Protein AF-A0ABD0YY13-F1 (afdb_monomer)

Structure (mmCIF, N/CA/C/O backbone):
data_AF-A0ABD0YY13-F1
#
_entry.id   AF-A0ABD0YY13-F1
#
loop_
_atom_site.group_PDB
_atom_site.id
_atom_site.type_symbol
_atom_site.label_atom_id
_atom_site.label_alt_id
_atom_site.label_comp_id
_atom_site.label_asym_id
_atom_site.label_entity_id
_atom_site.label_seq_id
_atom_site.pdbx_PDB_ins_code
_atom_site.Cartn_x
_atom_site.Cartn_y
_atom_site.Cartn_z
_atom_site.occupancy
_atom_site.B_iso_or_equiv
_atom_site.auth_seq_id
_atom_site.auth_comp_id
_atom_site.auth_asym_id
_atom_site.auth_atom_id
_atom_site.pdbx_PDB_model_num
ATOM 1 N N . MET A 1 1 ? 2.871 -7.574 -9.152 1.00 59.50 1 MET A N 1
ATOM 2 C CA . MET A 1 1 ? 1.927 -6.988 -8.169 1.00 59.50 1 MET A CA 1
ATOM 3 C C . MET A 1 1 ? 1.804 -7.739 -6.834 1.00 59.50 1 MET A C 1
ATOM 5 O O . MET A 1 1 ? 1.034 -7.312 -5.985 1.00 59.50 1 MET A O 1
ATOM 9 N N . LYS A 1 2 ? 2.597 -8.794 -6.564 1.00 67.00 2 LYS A N 1
ATOM 10 C CA . LYS A 1 2 ? 2.584 -9.477 -5.252 1.00 67.00 2 LYS A CA 1
ATOM 11 C C . LYS A 1 2 ? 2.914 -8.540 -4.078 1.00 67.00 2 LYS A C 1
ATOM 13 O O . LYS A 1 2 ? 2.301 -8.672 -3.029 1.00 67.00 2 LYS A O 1
ATOM 18 N N . PHE A 1 3 ? 3.829 -7.590 -4.283 1.00 73.44 3 PHE A N 1
ATOM 19 C CA . PHE A 1 3 ? 4.22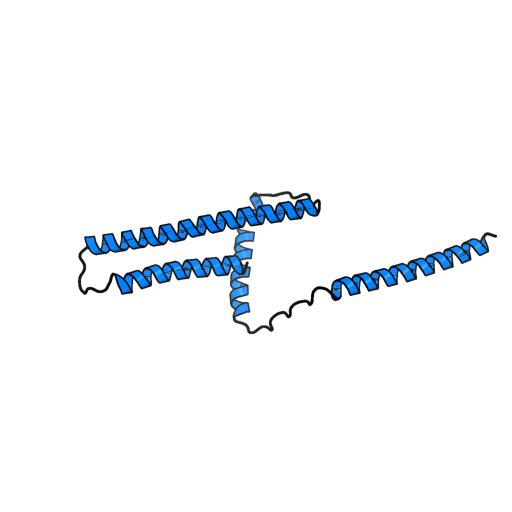2 -6.602 -3.275 1.00 73.44 3 PHE A CA 1
ATOM 20 C C . PHE A 1 3 ? 3.083 -5.636 -2.918 1.00 73.44 3 PHE A C 1
ATOM 22 O O . PHE A 1 3 ? 2.698 -5.563 -1.760 1.00 73.44 3 PHE A O 1
ATOM 29 N N . THR A 1 4 ? 2.462 -4.986 -3.908 1.00 77.75 4 THR A N 1
ATOM 30 C CA . THR A 1 4 ? 1.309 -4.087 -3.696 1.00 77.75 4 THR A CA 1
ATOM 31 C C . THR A 1 4 ? 0.150 -4.795 -2.996 1.00 77.75 4 THR A C 1
ATOM 33 O O . THR A 1 4 ? -0.471 -4.247 -2.090 1.00 77.75 4 THR A O 1
ATOM 36 N N . LYS A 1 5 ? -0.108 -6.053 -3.367 1.00 77.69 5 LYS A N 1
ATOM 37 C CA . LYS A 1 5 ? -1.115 -6.887 -2.710 1.00 77.69 5 LYS A CA 1
ATOM 38 C C . LYS A 1 5 ? -0.759 -7.208 -1.256 1.00 77.69 5 LYS A C 1
ATOM 40 O O . LYS A 1 5 ? -1.626 -7.142 -0.390 1.00 77.69 5 LYS A O 1
ATOM 45 N N . TYR A 1 6 ? 0.490 -7.595 -1.003 1.00 81.94 6 TYR A N 1
ATOM 46 C CA . TYR A 1 6 ? 0.980 -7.863 0.346 1.00 81.94 6 TYR A CA 1
ATOM 47 C C . TYR A 1 6 ? 0.808 -6.631 1.238 1.00 81.94 6 TYR A C 1
ATOM 49 O O . TYR A 1 6 ? 0.233 -6.750 2.315 1.00 81.94 6 TYR A O 1
ATOM 57 N N . LEU A 1 7 ? 1.199 -5.459 0.734 1.00 84.94 7 LEU A N 1
ATOM 58 C CA . LEU A 1 7 ? 1.083 -4.185 1.434 1.00 84.94 7 LEU A CA 1
ATOM 59 C C . LEU A 1 7 ? -0.381 -3.847 1.753 1.00 84.94 7 LEU A C 1
ATOM 61 O O . LEU A 1 7 ? -0.726 -3.585 2.899 1.00 84.94 7 LEU A O 1
ATOM 65 N N . ARG A 1 8 ? -1.284 -3.988 0.771 1.00 86.31 8 ARG A N 1
ATOM 66 C CA . ARG A 1 8 ? -2.733 -3.810 0.978 1.00 86.31 8 ARG A CA 1
ATOM 67 C C . ARG A 1 8 ? -3.272 -4.713 2.090 1.00 86.31 8 ARG A C 1
ATOM 69 O O . ARG A 1 8 ? -3.996 -4.244 2.961 1.00 86.31 8 ARG A O 1
ATOM 76 N N . ASN A 1 9 ? -2.923 -5.998 2.066 1.00 87.69 9 ASN A N 1
ATOM 77 C CA . ASN A 1 9 ? -3.371 -6.946 3.087 1.00 87.69 9 ASN A CA 1
ATOM 78 C C . ASN A 1 9 ? -2.764 -6.648 4.462 1.00 87.69 9 ASN A C 1
ATOM 80 O O . ASN A 1 9 ? -3.433 -6.852 5.469 1.00 87.69 9 ASN A O 1
ATOM 84 N N . GLN A 1 10 ? -1.514 -6.189 4.512 1.00 88.44 10 GLN A N 1
ATOM 85 C CA . GLN A 1 10 ? -0.873 -5.766 5.752 1.00 88.44 10 GLN A CA 1
ATOM 86 C C . GLN A 1 10 ? -1.606 -4.566 6.356 1.00 88.44 10 GLN A C 1
ATOM 88 O O . GLN A 1 10 ? -1.964 -4.618 7.525 1.00 88.44 10 GLN A O 1
ATOM 93 N N . ASN A 1 11 ? -1.929 -3.556 5.546 1.00 89.69 11 ASN A N 1
ATOM 94 C CA . ASN A 1 11 ? -2.640 -2.360 5.999 1.00 89.69 11 ASN A CA 1
ATOM 95 C C . ASN A 1 11 ? -4.044 -2.682 6.521 1.00 89.69 11 ASN A C 1
ATOM 97 O O . ASN A 1 11 ? -4.433 -2.181 7.572 1.00 89.69 11 ASN A O 1
ATOM 101 N N . LEU A 1 12 ? -4.782 -3.567 5.840 1.00 92.25 12 LEU A N 1
ATOM 102 C CA . LEU A 1 12 ? -6.086 -4.036 6.325 1.00 92.25 12 LEU A CA 1
ATOM 103 C C . LEU A 1 12 ? -5.969 -4.760 7.672 1.00 92.25 12 LEU A C 1
ATOM 105 O O . LEU A 1 12 ? -6.722 -4.455 8.592 1.00 92.25 12 LEU A O 1
ATOM 109 N N . LYS A 1 13 ? -4.979 -5.648 7.818 1.00 93.62 13 LYS A N 1
ATOM 110 C CA . LYS A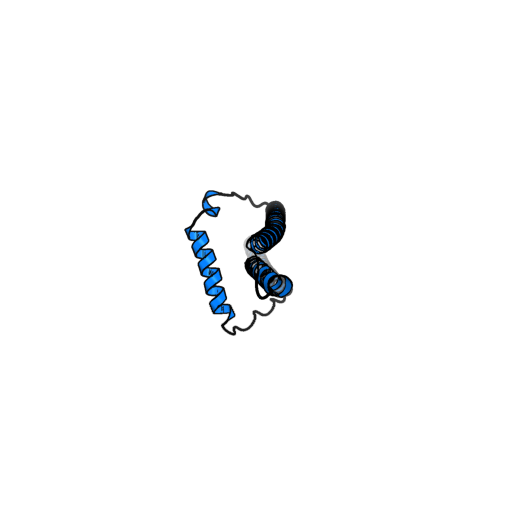 1 13 ? -4.713 -6.330 9.091 1.00 93.62 13 LYS A CA 1
ATOM 111 C C . LYS A 1 13 ? -4.311 -5.365 10.203 1.00 93.62 13 LYS A C 1
ATOM 113 O O . LYS A 1 13 ? -4.714 -5.569 11.339 1.00 93.62 13 LYS A O 1
ATOM 118 N N . SER A 1 14 ? -3.521 -4.334 9.903 1.00 92.06 14 SER A N 1
ATOM 119 C CA . SER A 1 14 ? -3.170 -3.302 10.885 1.00 92.06 14 SER A CA 1
ATOM 120 C C . SER A 1 14 ? -4.415 -2.579 11.391 1.00 92.06 14 SER A C 1
ATOM 122 O O . SER A 1 14 ? -4.554 -2.390 12.595 1.00 92.06 14 SER A O 1
ATOM 124 N N . VAL A 1 15 ? -5.356 -2.246 10.498 1.00 94.62 15 VAL A N 1
ATOM 125 C CA . VAL A 1 15 ? -6.642 -1.654 10.893 1.00 94.62 15 VAL A CA 1
ATOM 126 C C . VAL A 1 15 ? -7.419 -2.597 11.808 1.00 94.62 15 VAL A C 1
ATOM 128 O O . VAL A 1 15 ? -7.800 -2.172 12.893 1.00 94.62 15 VAL A O 1
ATOM 131 N N . GLU A 1 16 ? -7.607 -3.861 11.418 1.00 95.12 16 GLU A N 1
ATOM 132 C CA . GLU A 1 16 ? -8.280 -4.875 12.253 1.00 95.12 16 GLU A CA 1
ATOM 133 C C . GLU A 1 16 ? -7.631 -4.974 13.641 1.00 95.12 16 GLU A C 1
ATOM 135 O O . GLU A 1 16 ? -8.313 -4.831 14.654 1.00 95.12 16 GLU A O 1
ATOM 140 N N . MET A 1 17 ? -6.299 -5.066 13.694 1.00 94.38 17 MET A N 1
ATOM 141 C CA . MET A 1 17 ? -5.553 -5.115 14.951 1.00 94.38 17 MET A CA 1
ATOM 142 C C . MET A 1 17 ? -5.759 -3.871 15.822 1.00 94.38 17 MET A C 1
ATOM 144 O O . MET A 1 17 ? -5.75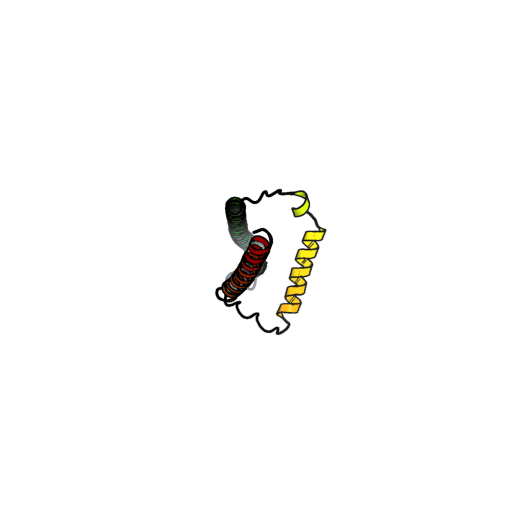3 -3.987 17.043 1.00 94.38 17 MET A O 1
ATOM 148 N N . PHE A 1 18 ? -5.935 -2.674 15.260 1.00 94.88 18 PHE A N 1
ATOM 149 C CA . PHE A 1 18 ? -6.218 -1.485 16.071 1.00 94.88 18 PHE A CA 1
ATOM 150 C C . PHE A 1 18 ? -7.600 -1.530 16.725 1.00 94.88 18 PHE A C 1
ATOM 152 O O . PHE A 1 18 ? -7.745 -1.087 17.869 1.00 94.88 18 PHE A O 1
ATOM 159 N N . PHE A 1 19 ? -8.597 -2.080 16.031 1.00 95.88 19 PHE A N 1
ATOM 160 C CA . PHE A 1 19 ? -9.916 -2.315 16.613 1.00 95.88 19 PHE A CA 1
ATOM 161 C C . PHE A 1 19 ? -9.847 -3.388 17.698 1.00 95.88 19 PHE A C 1
ATOM 163 O O . PHE A 1 19 ? -10.271 -3.112 18.819 1.00 95.88 19 PHE A O 1
ATOM 170 N N . ASP A 1 20 ? -9.245 -4.542 17.406 1.00 95.38 20 ASP A N 1
ATOM 171 C CA . ASP A 1 20 ? -9.104 -5.648 18.360 1.00 95.38 20 ASP A CA 1
ATOM 172 C C . ASP A 1 20 ? -8.366 -5.191 19.626 1.00 95.38 20 ASP A C 1
ATOM 174 O O . ASP A 1 20 ? -8.873 -5.337 20.735 1.00 95.38 20 ASP A O 1
ATOM 178 N N . ASN A 1 21 ? -7.234 -4.495 19.473 1.00 93.81 21 ASN A N 1
ATOM 179 C CA . ASN A 1 21 ? -6.500 -3.935 20.608 1.00 93.81 21 ASN A CA 1
ATOM 180 C C . ASN A 1 21 ? -7.339 -2.927 21.402 1.00 93.81 21 ASN A C 1
ATOM 182 O O . ASN A 1 21 ? -7.239 -2.879 22.626 1.00 93.81 21 ASN A O 1
ATOM 186 N N . THR A 1 22 ? -8.158 -2.101 20.746 1.00 93.12 22 THR A N 1
ATOM 187 C CA . THR A 1 22 ? -9.013 -1.133 21.453 1.00 93.12 22 THR A CA 1
ATOM 188 C C . THR A 1 22 ? -10.105 -1.841 22.246 1.00 93.12 22 THR A C 1
ATOM 190 O O . THR A 1 22 ? -10.364 -1.460 23.387 1.00 93.12 22 THR A O 1
ATOM 193 N N . ILE A 1 23 ? -10.705 -2.885 21.674 1.00 93.06 23 ILE A N 1
ATOM 194 C CA . ILE A 1 23 ? -11.704 -3.715 22.349 1.00 93.06 23 ILE A CA 1
ATOM 195 C C . ILE A 1 23 ? -11.069 -4.392 23.570 1.00 93.06 23 ILE A C 1
ATOM 197 O O . ILE A 1 23 ? -11.561 -4.219 24.682 1.00 93.06 23 ILE A O 1
ATOM 201 N N . ASP A 1 24 ? -9.928 -5.056 23.392 1.00 93.00 24 ASP A N 1
ATOM 202 C CA . ASP A 1 24 ? -9.279 -5.837 24.448 1.00 93.00 24 ASP A CA 1
ATOM 203 C C . ASP A 1 24 ? -8.704 -4.975 25.581 1.00 93.00 24 ASP A C 1
ATOM 205 O O . ASP A 1 24 ? -8.696 -5.387 26.741 1.00 93.00 24 ASP A O 1
ATOM 209 N N . THR A 1 25 ? -8.200 -3.775 25.265 1.00 91.12 25 THR A N 1
ATOM 210 C CA . THR A 1 25 ? -7.498 -2.931 26.249 1.00 91.12 25 THR A CA 1
ATOM 211 C C . THR A 1 25 ? -8.359 -1.832 26.853 1.00 91.12 25 THR A C 1
ATOM 213 O O . THR A 1 25 ? -8.124 -1.446 27.999 1.00 91.12 25 THR A O 1
ATOM 216 N N . ARG A 1 26 ? -9.329 -1.294 26.103 1.00 87.44 26 ARG A N 1
ATOM 217 C CA . ARG A 1 26 ? -10.118 -0.130 26.534 1.00 87.44 26 ARG A CA 1
ATOM 218 C C . ARG A 1 26 ? -11.584 -0.455 26.793 1.00 87.44 26 ARG A C 1
ATOM 220 O O . ARG A 1 26 ? -12.198 0.284 27.557 1.00 87.44 26 ARG A O 1
ATOM 227 N N . LEU A 1 27 ? -12.126 -1.532 26.216 1.00 89.25 27 LEU A N 1
ATOM 228 C CA . LEU A 1 27 ? -13.532 -1.934 26.340 1.00 89.25 27 LEU A CA 1
ATOM 229 C C . LEU A 1 27 ? -13.732 -3.070 27.374 1.00 89.25 27 LEU A C 1
ATOM 231 O O . LEU A 1 27 ? -14.348 -4.094 27.092 1.00 89.25 27 LEU A O 1
ATOM 235 N N . THR A 1 28 ? -13.176 -2.901 28.575 1.00 90.31 28 THR A N 1
ATOM 236 C CA . THR A 1 28 ? -13.137 -3.901 29.656 1.00 90.31 28 THR A CA 1
ATOM 237 C C . THR A 1 28 ? -14.242 -3.766 30.712 1.00 90.31 28 THR A C 1
ATOM 239 O O . THR A 1 28 ? -14.477 -4.702 31.478 1.00 90.31 28 THR A O 1
ATOM 242 N N . GLU A 1 29 ? -14.922 -2.622 30.785 1.00 89.31 29 GLU A N 1
ATOM 243 C CA . GLU A 1 29 ? -15.935 -2.324 31.800 1.00 89.31 29 GLU A CA 1
ATOM 244 C C . GLU A 1 29 ? -17.350 -2.704 31.338 1.00 89.31 29 GLU A C 1
ATOM 246 O O . GLU A 1 29 ? -17.661 -2.749 30.150 1.00 89.31 29 GLU A O 1
ATOM 251 N N . LEU A 1 30 ? -18.247 -2.971 32.296 1.00 87.12 30 LEU A N 1
ATOM 252 C CA . LEU A 1 30 ? -19.633 -3.362 32.002 1.00 87.12 30 LEU A CA 1
ATOM 253 C C . LEU A 1 30 ? -20.496 -2.182 31.519 1.00 87.12 30 LEU A C 1
ATOM 255 O O . LEU A 1 30 ? -21.485 -2.381 30.814 1.00 87.12 30 LEU A O 1
ATOM 259 N N . THR A 1 31 ? -20.155 -0.958 31.923 1.00 91.81 31 THR A N 1
ATOM 260 C CA . THR A 1 31 ? -20.930 0.252 31.634 1.00 91.81 31 THR A CA 1
ATOM 261 C C . THR A 1 31 ? -20.004 1.398 31.283 1.00 91.81 31 THR A C 1
ATOM 263 O O . THR A 1 31 ? -19.080 1.669 32.037 1.00 91.81 31 THR A O 1
ATOM 266 N N . TYR A 1 32 ? -20.320 2.107 30.204 1.00 93.25 32 TYR A N 1
ATOM 267 C CA . TYR A 1 32 ? -19.594 3.295 29.773 1.00 93.25 32 TYR A CA 1
ATOM 268 C C . TYR A 1 32 ? -20.529 4.489 29.652 1.00 93.25 32 TYR A C 1
ATOM 270 O O . TYR A 1 32 ? -21.682 4.363 29.222 1.00 93.25 32 TYR A O 1
ATOM 278 N N . THR A 1 33 ? -20.013 5.663 29.984 1.00 95.06 33 THR A N 1
ATOM 279 C CA . THR A 1 33 ? -20.646 6.934 29.644 1.00 95.06 33 THR A CA 1
ATOM 280 C C . THR A 1 33 ? -20.422 7.263 28.168 1.00 95.06 33 THR A C 1
ATOM 282 O O . THR A 1 33 ? -19.511 6.752 27.512 1.00 95.06 33 THR A O 1
ATOM 285 N N . ARG A 1 34 ? -21.263 8.144 27.614 1.00 94.69 34 ARG A N 1
ATOM 286 C CA . ARG A 1 34 ? -21.114 8.595 26.223 1.00 94.69 34 ARG A CA 1
ATOM 287 C C . ARG A 1 34 ? -19.737 9.222 25.977 1.00 94.69 34 ARG A C 1
ATOM 289 O O . ARG A 1 34 ? -19.120 8.908 24.964 1.00 94.69 34 ARG A O 1
ATOM 296 N N . ASP A 1 35 ? -19.272 10.065 26.894 1.00 96.12 35 ASP A N 1
ATOM 297 C CA . ASP A 1 35 ? -18.039 10.842 26.729 1.00 96.12 35 ASP A CA 1
ATOM 298 C C . ASP A 1 35 ? -16.794 9.937 26.700 1.00 96.12 35 ASP A C 1
ATOM 300 O O . ASP A 1 35 ? -15.849 10.178 25.945 1.00 96.12 35 ASP A O 1
ATOM 304 N N . GLU A 1 36 ? -16.808 8.843 27.468 1.00 93.62 36 GLU A N 1
ATOM 305 C CA . GLU A 1 36 ? -15.745 7.829 27.458 1.00 93.62 36 GLU A CA 1
ATOM 306 C C . GLU A 1 36 ? -15.685 7.089 26.120 1.00 93.62 36 GLU A C 1
ATOM 308 O O . GLU A 1 36 ? -14.604 6.936 25.545 1.00 93.62 36 GLU A O 1
ATOM 313 N N . ILE A 1 37 ? -16.843 6.682 25.589 1.00 94.38 37 ILE A N 1
ATOM 314 C CA . ILE A 1 37 ? -16.927 6.036 24.274 1.00 94.38 37 ILE A CA 1
ATOM 315 C C . ILE A 1 37 ? -16.490 7.000 23.168 1.00 94.38 37 ILE A C 1
ATOM 317 O O . ILE A 1 37 ? -15.719 6.614 22.291 1.00 94.38 37 ILE A O 1
ATOM 321 N N . GLU A 1 38 ? -16.926 8.258 23.213 1.00 95.69 38 GLU A N 1
ATOM 322 C CA . GLU A 1 38 ? -16.533 9.273 22.233 1.00 95.69 38 GLU A CA 1
ATOM 323 C C . GLU A 1 38 ? -15.016 9.506 22.249 1.00 95.69 38 GLU A C 1
ATOM 325 O O . GLU A 1 38 ? -14.370 9.494 21.199 1.00 95.69 38 GLU A O 1
ATOM 330 N N . THR A 1 39 ? -14.421 9.595 23.439 1.00 95.25 39 THR A N 1
ATOM 331 C CA . THR A 1 39 ? -12.967 9.719 23.609 1.00 95.25 39 THR A CA 1
ATOM 332 C C . THR A 1 39 ? -12.224 8.492 23.076 1.00 95.25 39 THR A C 1
ATOM 334 O O . THR A 1 39 ? -11.173 8.621 22.435 1.00 95.25 39 THR A O 1
ATOM 337 N N . MET A 1 40 ? -12.753 7.289 23.311 1.00 94.38 40 MET A N 1
ATOM 338 C CA . MET A 1 40 ? -12.162 6.043 22.825 1.00 94.38 40 MET A CA 1
ATOM 339 C C . MET A 1 40 ? -12.176 5.968 21.295 1.00 94.38 40 MET A C 1
ATOM 341 O O . MET A 1 40 ? -11.140 5.690 20.687 1.00 94.38 40 MET A O 1
ATOM 345 N N . LEU A 1 41 ? -13.312 6.297 20.674 1.00 95.44 41 LEU A N 1
ATOM 346 C CA . LEU A 1 41 ? -13.463 6.332 19.218 1.00 95.44 41 LEU A CA 1
ATOM 347 C C . LEU A 1 41 ? -12.588 7.410 18.576 1.00 95.44 41 LEU A C 1
ATOM 349 O O . LEU A 1 41 ? -11.975 7.166 17.537 1.00 95.44 41 LEU A O 1
ATOM 353 N N . GLN A 1 42 ? -12.490 8.584 19.200 1.00 96.75 42 GLN A N 1
ATOM 354 C CA . GLN A 1 42 ? -11.628 9.660 18.723 1.00 96.75 42 GLN A CA 1
ATOM 355 C C . GLN A 1 42 ? -10.153 9.238 18.750 1.00 96.75 42 GLN A C 1
ATOM 357 O O . GLN A 1 42 ? -9.453 9.407 17.755 1.00 96.75 42 GLN A O 1
ATOM 362 N N . SER A 1 43 ? -9.716 8.591 19.835 1.00 94.69 43 SER A N 1
ATOM 363 C CA . SER A 1 43 ? -8.350 8.062 19.952 1.00 94.69 43 SER A CA 1
ATOM 364 C C . SER A 1 43 ? -8.049 7.007 18.881 1.00 94.69 43 SER A C 1
ATOM 366 O O . SER A 1 43 ? -6.995 7.046 18.250 1.00 94.69 43 SER A O 1
ATOM 368 N N . LEU A 1 44 ? -8.979 6.071 18.654 1.00 96.12 44 LEU A N 1
ATOM 369 C CA . LEU A 1 44 ? -8.834 5.025 17.639 1.00 96.12 44 LEU A CA 1
ATOM 370 C C . LEU A 1 44 ? -8.765 5.619 16.226 1.00 96.12 44 LEU A C 1
ATOM 372 O O . LEU A 1 44 ? -7.926 5.216 15.421 1.00 96.12 44 LEU A O 1
ATOM 376 N N . LYS A 1 45 ? -9.607 6.615 15.932 1.00 96.38 45 LYS A N 1
ATOM 377 C CA . LYS A 1 45 ? -9.575 7.336 14.655 1.00 96.38 45 LYS A CA 1
ATOM 378 C C . LYS A 1 45 ? -8.220 8.002 14.425 1.00 96.38 45 LYS A C 1
ATOM 380 O O . LYS A 1 45 ? -7.688 7.901 13.322 1.00 96.38 45 LYS A O 1
ATOM 385 N N . ASP A 1 46 ? -7.675 8.675 15.434 1.00 96.50 46 ASP A N 1
ATOM 386 C CA . ASP A 1 46 ? -6.400 9.385 15.308 1.00 96.50 46 ASP A CA 1
ATOM 387 C C . ASP A 1 46 ? -5.230 8.411 15.105 1.00 96.50 46 ASP A C 1
ATOM 389 O O . ASP A 1 46 ? -4.367 8.657 14.261 1.00 96.50 46 ASP A O 1
ATOM 393 N N . LEU A 1 47 ? -5.257 7.260 15.785 1.00 94.81 47 LEU A N 1
ATOM 394 C CA . LEU A 1 47 ? -4.286 6.180 15.604 1.00 94.81 47 LEU A CA 1
ATOM 395 C C . LEU A 1 47 ? -4.317 5.615 14.174 1.00 94.81 47 LEU A C 1
ATOM 397 O O . LEU A 1 47 ? -3.292 5.590 13.494 1.00 94.81 47 LEU A O 1
ATOM 401 N N . ILE A 1 48 ? -5.503 5.222 13.690 1.00 96.19 48 ILE A N 1
ATOM 402 C CA . ILE A 1 48 ? -5.675 4.692 12.328 1.00 96.19 48 ILE A CA 1
ATOM 403 C C . ILE A 1 48 ? -5.251 5.738 11.298 1.00 96.19 48 ILE A C 1
ATOM 405 O O . ILE A 1 48 ? -4.555 5.414 10.339 1.00 96.19 48 ILE A O 1
ATOM 409 N N . ARG A 1 49 ? -5.652 7.000 11.487 1.00 96.50 49 ARG A N 1
ATOM 410 C CA . ARG A 1 49 ? -5.288 8.088 10.578 1.00 96.50 49 ARG A CA 1
ATOM 411 C C . ARG A 1 49 ? -3.773 8.251 10.487 1.00 96.50 49 ARG A C 1
ATOM 413 O O . ARG A 1 49 ? -3.261 8.339 9.377 1.00 96.50 49 ARG A O 1
ATOM 420 N N . SER A 1 50 ? -3.080 8.271 11.625 1.00 95.38 50 SER A N 1
ATOM 421 C CA . SER A 1 50 ? -1.623 8.417 11.674 1.00 95.38 50 SER A CA 1
ATOM 422 C C . SER A 1 50 ? -0.904 7.263 10.970 1.00 95.38 50 SER A C 1
ATOM 424 O O . SER A 1 50 ? 0.057 7.492 10.232 1.00 95.38 50 SER A O 1
ATOM 426 N N . GLU A 1 51 ? -1.373 6.029 11.167 1.00 94.25 51 GLU A N 1
ATOM 427 C CA . GLU A 1 51 ? -0.801 4.856 10.497 1.00 94.25 51 GLU A CA 1
ATOM 428 C C . GLU A 1 51 ? -1.004 4.940 8.980 1.00 94.25 51 GLU A C 1
ATOM 430 O O . GLU A 1 51 ? -0.053 4.821 8.208 1.00 94.25 51 GLU A O 1
ATOM 435 N N . MET A 1 52 ? -2.237 5.212 8.540 1.00 93.69 52 MET A N 1
ATOM 436 C CA . MET A 1 52 ? -2.555 5.311 7.114 1.00 93.69 52 MET A CA 1
ATOM 437 C C . MET A 1 52 ? -1.798 6.457 6.437 1.00 93.69 52 MET A C 1
ATOM 439 O O . MET A 1 52 ? -1.373 6.316 5.294 1.00 93.69 52 MET A O 1
ATOM 443 N N . GLU A 1 53 ? -1.608 7.586 7.119 1.00 95.25 53 GLU A N 1
ATOM 444 C CA . GLU A 1 53 ? -0.823 8.709 6.603 1.00 95.25 53 GLU A CA 1
ATOM 445 C C . GLU A 1 53 ? 0.647 8.323 6.406 1.00 95.25 53 GLU A C 1
ATOM 447 O O . GLU A 1 53 ? 1.203 8.542 5.328 1.00 95.25 53 GLU A O 1
ATOM 452 N N . THR A 1 54 ? 1.251 7.673 7.403 1.00 93.44 54 THR A N 1
ATOM 453 C CA . THR A 1 54 ? 2.635 7.175 7.331 1.00 93.44 54 THR A CA 1
ATOM 454 C C . THR A 1 54 ? 2.817 6.213 6.159 1.00 93.44 54 THR A C 1
ATOM 456 O O . THR A 1 54 ? 3.768 6.320 5.379 1.00 93.44 54 THR A O 1
ATOM 459 N N . GLU A 1 55 ? 1.866 5.305 5.993 1.00 92.00 55 GLU A N 1
ATOM 460 C CA . GLU A 1 55 ? 1.883 4.301 4.942 1.00 92.00 55 GLU A CA 1
ATOM 461 C C . GLU A 1 55 ? 1.678 4.901 3.542 1.00 92.00 55 GLU A C 1
ATOM 463 O O . GLU A 1 55 ? 2.399 4.562 2.601 1.00 92.00 55 GLU A O 1
ATOM 468 N N . LEU A 1 56 ? 0.753 5.854 3.386 1.00 92.12 56 LEU A N 1
ATOM 469 C CA . LEU A 1 56 ? 0.543 6.563 2.120 1.00 92.12 56 LEU A CA 1
ATOM 470 C C . LEU A 1 56 ? 1.775 7.379 1.709 1.00 92.12 56 LEU A C 1
ATOM 472 O O . LEU A 1 56 ? 2.131 7.407 0.526 1.00 92.12 56 LEU A O 1
ATOM 476 N N . ILE A 1 57 ? 2.453 8.008 2.672 1.00 93.88 57 ILE A N 1
ATOM 477 C CA . ILE A 1 57 ? 3.719 8.711 2.439 1.00 93.88 57 ILE A CA 1
ATOM 478 C C . ILE A 1 57 ? 4.788 7.722 1.963 1.00 93.88 57 ILE A C 1
ATOM 480 O O . ILE A 1 57 ? 5.435 7.958 0.939 1.00 93.88 57 ILE A O 1
ATOM 484 N N . SER A 1 58 ? 4.937 6.590 2.657 1.00 92.12 58 SER A N 1
ATOM 485 C CA . SER A 1 58 ? 5.871 5.524 2.281 1.00 92.12 58 SER A CA 1
ATOM 486 C C . SER A 1 58 ? 5.605 5.011 0.861 1.00 92.12 58 SER A C 1
ATOM 488 O O . SER A 1 58 ? 6.518 4.939 0.033 1.00 92.12 58 SER A O 1
ATOM 490 N N . PHE A 1 59 ? 4.339 4.746 0.530 1.00 90.88 59 PHE A N 1
ATOM 491 C CA . PHE A 1 59 ? 3.916 4.319 -0.802 1.00 90.88 59 PHE A CA 1
ATOM 492 C C . PHE A 1 59 ? 4.273 5.342 -1.888 1.00 90.88 59 PHE A C 1
ATOM 494 O O . PHE A 1 59 ? 4.799 4.971 -2.941 1.00 90.88 59 PHE A O 1
ATOM 501 N N . SER A 1 60 ? 4.044 6.631 -1.628 1.00 92.00 60 SER A N 1
ATOM 502 C CA . SER A 1 60 ? 4.425 7.713 -2.540 1.00 92.00 60 SER A CA 1
ATOM 503 C C . SER A 1 60 ? 5.938 7.745 -2.779 1.00 92.00 60 SER A C 1
ATOM 505 O O . SER A 1 60 ? 6.385 7.725 -3.929 1.00 92.00 60 SER A O 1
ATOM 507 N N . HIS A 1 61 ? 6.739 7.696 -1.709 1.00 94.44 61 HIS A N 1
ATOM 508 C CA . HIS A 1 61 ? 8.200 7.674 -1.807 1.00 94.44 61 HIS A CA 1
ATOM 509 C C . HIS A 1 61 ? 8.708 6.472 -2.612 1.00 94.44 61 HIS A C 1
ATOM 511 O O . HIS A 1 61 ? 9.543 6.638 -3.503 1.00 94.44 61 HIS A O 1
ATOM 517 N N . MET A 1 62 ? 8.177 5.272 -2.356 1.00 92.81 62 MET A N 1
ATOM 518 C CA . MET A 1 62 ? 8.545 4.071 -3.111 1.00 92.81 62 MET A CA 1
ATOM 519 C C . MET A 1 62 ? 8.227 4.206 -4.603 1.00 92.81 62 MET A C 1
ATOM 521 O O . MET A 1 62 ? 9.054 3.832 -5.434 1.00 92.81 62 MET A O 1
ATOM 525 N N . ASN A 1 63 ? 7.068 4.765 -4.962 1.00 91.19 63 ASN A N 1
ATOM 526 C CA . ASN A 1 63 ? 6.698 4.957 -6.366 1.00 91.19 63 ASN A CA 1
ATOM 527 C C . ASN A 1 63 ? 7.594 5.979 -7.069 1.00 91.19 63 ASN A C 1
ATOM 529 O O . ASN A 1 63 ? 7.992 5.752 -8.210 1.00 91.19 63 ASN A O 1
ATOM 533 N N . VAL A 1 64 ? 7.953 7.075 -6.395 1.00 94.19 64 VAL A N 1
ATOM 534 C CA . VAL A 1 64 ? 8.897 8.064 -6.939 1.00 94.19 64 VAL A CA 1
ATOM 535 C C . VAL A 1 64 ? 10.261 7.421 -7.194 1.00 94.19 64 VAL A C 1
ATOM 537 O O . VAL A 1 64 ? 10.831 7.601 -8.270 1.00 94.19 64 VAL A O 1
ATOM 540 N N . LEU A 1 65 ? 10.764 6.622 -6.249 1.00 93.31 65 LEU A N 1
ATOM 541 C CA . LEU A 1 65 ? 12.024 5.896 -6.419 1.00 93.31 65 LEU A CA 1
ATOM 542 C C . LEU A 1 65 ? 11.951 4.877 -7.560 1.00 93.31 65 LEU A C 1
ATOM 544 O O . LEU A 1 65 ? 12.883 4.793 -8.359 1.00 93.31 65 LEU A O 1
ATOM 548 N N . LEU A 1 66 ? 10.846 4.136 -7.669 1.00 91.94 66 LEU A N 1
ATOM 549 C CA . LEU A 1 66 ? 10.626 3.171 -8.744 1.00 91.94 66 LEU A CA 1
ATOM 550 C C . LEU A 1 66 ? 10.624 3.850 -10.119 1.00 91.94 66 LEU A C 1
ATOM 552 O O . LEU A 1 66 ? 11.292 3.373 -11.035 1.00 91.94 66 LEU A O 1
ATOM 556 N N . LEU A 1 67 ? 9.907 4.968 -10.262 1.00 91.19 67 LEU A N 1
ATOM 557 C CA . LEU A 1 67 ? 9.897 5.754 -11.497 1.00 91.19 67 LEU A CA 1
ATOM 558 C C . LEU A 1 67 ? 11.291 6.297 -11.820 1.00 91.19 67 LEU A C 1
ATOM 560 O O . LEU A 1 67 ? 11.732 6.192 -12.962 1.00 91.19 67 LEU A O 1
ATOM 564 N N . GLY A 1 68 ? 12.013 6.800 -10.816 1.00 92.19 68 GLY A N 1
ATOM 565 C CA . GLY A 1 68 ? 13.399 7.236 -10.974 1.00 92.19 68 GLY A CA 1
ATOM 566 C C . GLY A 1 68 ? 14.300 6.120 -11.508 1.00 92.19 68 GLY A C 1
ATOM 567 O O . GLY A 1 68 ? 14.986 6.308 -12.510 1.00 92.19 68 GLY A O 1
ATOM 568 N N . GLN A 1 69 ? 14.241 4.929 -10.906 1.00 91.50 69 GLN A N 1
ATOM 569 C CA . GLN A 1 69 ? 14.996 3.761 -11.368 1.00 91.50 69 GLN A CA 1
ATOM 570 C C . GLN A 1 69 ? 14.612 3.341 -12.790 1.00 91.50 69 GLN A C 1
ATOM 572 O O . GLN A 1 69 ? 15.495 3.021 -13.588 1.00 91.50 69 GLN A O 1
ATOM 577 N N . LEU A 1 70 ? 13.317 3.358 -13.119 1.00 91.31 70 LEU A N 1
ATOM 578 C CA . LEU A 1 70 ? 12.823 3.035 -14.455 1.00 91.31 70 LEU A CA 1
ATOM 579 C C . LEU A 1 70 ? 13.386 4.004 -15.501 1.00 91.31 70 LEU A C 1
ATOM 581 O O . LEU A 1 70 ? 13.871 3.559 -16.539 1.00 91.31 70 LEU A O 1
ATOM 585 N N . PHE A 1 71 ? 13.375 5.309 -15.221 1.00 90.19 71 PHE A N 1
ATOM 586 C CA . PHE A 1 71 ? 13.920 6.317 -16.130 1.00 90.19 71 PHE A CA 1
ATOM 587 C C . PHE A 1 71 ? 15.437 6.202 -16.281 1.00 90.19 71 PHE A C 1
ATOM 589 O O . PHE A 1 71 ? 15.926 6.231 -17.406 1.00 90.19 71 PHE A O 1
ATOM 596 N N . THR A 1 72 ? 16.184 5.977 -15.193 1.00 90.44 72 THR A N 1
ATOM 597 C CA . THR A 1 72 ? 17.636 5.738 -15.271 1.00 90.44 72 THR A CA 1
ATOM 598 C C . THR A 1 72 ? 17.963 4.501 -16.108 1.00 90.44 72 THR A C 1
ATOM 600 O O . THR A 1 72 ? 18.923 4.495 -16.880 1.00 90.44 72 THR A O 1
ATOM 603 N N . GLN A 1 73 ? 17.167 3.436 -15.987 1.00 89.56 73 GLN A N 1
ATOM 604 C CA . GLN A 1 73 ? 17.320 2.269 -16.850 1.00 89.56 73 GLN A CA 1
ATOM 605 C C . GLN A 1 73 ? 16.996 2.627 -18.302 1.00 89.56 73 GLN A C 1
ATOM 607 O O . GLN A 1 73 ? 17.820 2.378 -19.173 1.00 89.56 73 GLN A O 1
ATOM 612 N N . ALA A 1 74 ? 15.858 3.259 -18.580 1.00 92.00 74 ALA A N 1
ATOM 613 C CA . ALA A 1 74 ? 15.494 3.654 -19.938 1.00 92.00 74 ALA A CA 1
ATOM 614 C C . ALA A 1 74 ? 16.569 4.523 -20.613 1.00 92.00 74 ALA A C 1
ATOM 616 O O . ALA A 1 74 ? 16.902 4.285 -21.775 1.00 92.00 74 ALA A O 1
ATOM 617 N N . GLU A 1 75 ? 17.174 5.453 -19.871 1.00 88.94 75 GLU A N 1
ATOM 618 C CA . GLU A 1 75 ? 18.293 6.278 -20.330 1.00 88.94 75 GLU A CA 1
ATOM 619 C C . GLU A 1 75 ? 19.523 5.432 -20.686 1.00 88.94 75 GLU A C 1
ATOM 621 O O . GLU A 1 75 ? 20.075 5.584 -21.777 1.00 88.94 75 GLU A O 1
ATOM 626 N N . LYS A 1 76 ? 19.906 4.479 -19.822 1.00 91.06 76 LYS A N 1
ATOM 627 C CA . LYS A 1 76 ? 21.028 3.554 -20.069 1.00 91.06 76 LYS A CA 1
ATOM 628 C C . LYS A 1 76 ? 20.850 2.735 -21.352 1.00 91.06 76 LYS A C 1
ATOM 630 O O . LYS A 1 76 ? 21.835 2.389 -21.999 1.00 91.06 76 LYS A O 1
ATOM 635 N N . TRP A 1 77 ? 19.611 2.409 -21.704 1.00 91.81 77 TRP A N 1
ATOM 636 C CA . TRP A 1 77 ? 19.269 1.654 -22.912 1.00 91.81 77 TRP A CA 1
ATOM 637 C C . TRP A 1 77 ? 18.881 2.557 -24.097 1.00 91.81 77 TRP A C 1
ATOM 639 O O . TRP A 1 77 ? 18.460 2.048 -25.135 1.00 91.81 77 TRP A O 1
ATOM 649 N N . HIS A 1 78 ? 19.027 3.883 -23.963 1.00 89.94 78 HIS A N 1
ATOM 650 C CA . HIS A 1 78 ? 18.669 4.891 -24.968 1.00 89.94 78 HIS A CA 1
ATOM 651 C C . HIS A 1 78 ? 17.223 4.776 -25.487 1.00 89.94 78 HIS A C 1
ATOM 653 O O . HIS A 1 78 ? 16.934 5.033 -26.660 1.00 89.94 78 HIS A O 1
ATOM 659 N N . LEU A 1 79 ? 16.293 4.395 -24.608 1.00 90.25 79 LEU A N 1
ATOM 660 C CA . LEU A 1 79 ? 14.879 4.269 -24.938 1.00 90.25 79 LEU A CA 1
ATOM 661 C C . LEU A 1 79 ? 14.206 5.645 -24.943 1.00 90.25 79 LEU A C 1
ATOM 663 O O . LEU A 1 79 ? 14.312 6.414 -23.990 1.00 90.25 79 LEU A O 1
ATOM 667 N N . ARG A 1 80 ? 13.446 5.941 -26.002 1.00 83.56 80 ARG A N 1
ATOM 668 C CA . ARG A 1 80 ? 12.527 7.086 -26.016 1.00 83.56 80 ARG A CA 1
ATOM 669 C C . ARG A 1 80 ? 11.202 6.665 -25.403 1.00 83.56 80 ARG A C 1
ATOM 671 O O . ARG A 1 80 ? 10.465 5.886 -26.000 1.00 83.56 80 ARG A O 1
ATOM 678 N N . MET A 1 81 ? 10.912 7.190 -24.222 1.00 79.94 81 MET A N 1
ATOM 679 C CA . MET A 1 81 ? 9.641 6.974 -23.545 1.00 79.94 81 MET A CA 1
ATOM 680 C C . MET A 1 81 ? 8.668 8.108 -23.861 1.00 79.94 81 MET A C 1
ATOM 682 O O . MET A 1 81 ? 9.033 9.281 -23.822 1.00 79.94 81 MET A O 1
ATOM 686 N N . THR A 1 82 ? 7.421 7.749 -24.144 1.00 79.31 82 THR A N 1
ATOM 687 C CA . THR A 1 82 ? 6.289 8.679 -24.176 1.00 79.31 82 THR A CA 1
ATOM 688 C C . THR A 1 82 ? 5.324 8.233 -23.087 1.00 79.31 82 THR A C 1
ATOM 690 O O . THR A 1 82 ? 5.027 7.046 -22.981 1.00 79.31 82 THR A O 1
ATOM 693 N N . ALA A 1 83 ? 4.919 9.154 -22.217 1.00 73.62 83 ALA A N 1
ATOM 694 C CA . ALA A 1 83 ? 3.969 8.868 -21.151 1.00 73.62 83 ALA A CA 1
ATOM 695 C C . ALA A 1 83 ? 2.627 9.502 -21.522 1.00 73.62 83 ALA A C 1
ATOM 697 O O . ALA A 1 83 ? 2.505 10.727 -21.501 1.00 73.62 83 ALA A O 1
ATOM 698 N N . ASP A 1 84 ? 1.638 8.677 -21.866 1.00 76.06 84 ASP A N 1
ATOM 699 C CA . ASP A 1 84 ? 0.252 9.123 -21.983 1.00 76.06 84 ASP A CA 1
ATOM 700 C C . ASP A 1 84 ? -0.456 8.913 -20.640 1.00 76.06 84 ASP A C 1
ATOM 702 O O . ASP A 1 84 ? -0.716 7.792 -20.201 1.00 76.06 84 ASP A O 1
ATOM 706 N N . LEU A 1 85 ? -0.750 10.017 -19.957 1.00 69.50 85 LEU A N 1
ATOM 707 C CA . LEU A 1 85 ? -1.445 9.999 -18.671 1.00 69.50 85 LEU A CA 1
ATOM 708 C C . LEU A 1 85 ? -2.921 9.594 -18.819 1.00 69.50 85 LEU A C 1
ATOM 710 O O . LEU A 1 85 ? -3.537 9.177 -17.836 1.00 69.50 85 LEU A O 1
ATOM 714 N N . SER A 1 86 ? -3.476 9.668 -20.033 1.00 71.56 86 SER A N 1
ATOM 715 C CA . SER A 1 86 ? -4.848 9.250 -20.335 1.00 71.56 86 SER A CA 1
ATOM 716 C C . SER A 1 86 ? -5.026 7.735 -20.188 1.00 71.56 86 SER A C 1
ATOM 718 O O . SER A 1 86 ? -6.103 7.271 -19.815 1.00 71.56 86 SER A O 1
ATOM 720 N N . GLU A 1 87 ? -3.963 6.954 -20.409 1.00 66.19 87 GLU A N 1
ATOM 721 C CA . GLU A 1 87 ? -3.992 5.497 -20.245 1.00 66.19 87 GLU A CA 1
ATOM 722 C C . GLU A 1 87 ? -3.982 5.060 -18.772 1.00 66.19 87 GLU A C 1
ATOM 724 O O . GLU A 1 87 ? -4.569 4.036 -18.428 1.00 66.19 87 GLU A O 1
ATOM 729 N N . ILE A 1 88 ? -3.383 5.846 -17.870 1.00 64.62 88 ILE A N 1
ATOM 730 C CA . ILE A 1 88 ? -3.293 5.516 -16.432 1.00 64.62 88 ILE A CA 1
ATOM 731 C C . ILE A 1 88 ? -4.671 5.559 -15.751 1.00 64.62 88 ILE A C 1
ATOM 733 O O . ILE A 1 88 ? -4.924 4.821 -14.799 1.00 64.62 88 ILE A O 1
ATOM 737 N N . GLN A 1 89 ? -5.579 6.403 -16.242 1.00 61.78 89 GLN A N 1
ATOM 738 C CA . GLN A 1 89 ? -6.952 6.518 -15.736 1.00 61.78 89 GLN A CA 1
ATOM 739 C C . GLN A 1 89 ? -7.945 5.634 -16.496 1.00 61.78 89 GLN A C 1
ATOM 741 O O . GLN A 1 89 ? -9.156 5.711 -16.266 1.00 61.78 89 GLN A O 1
ATOM 746 N N . ASN A 1 90 ? -7.455 4.788 -17.403 1.00 77.62 90 ASN A N 1
ATOM 747 C CA . ASN A 1 90 ? -8.304 3.917 -18.190 1.00 77.62 90 ASN A CA 1
ATOM 748 C C . ASN A 1 90 ? -8.969 2.867 -17.281 1.00 77.62 90 ASN A C 1
ATOM 750 O O . ASN A 1 90 ? -8.333 1.923 -16.804 1.00 77.62 90 ASN A O 1
ATOM 754 N N . ARG A 1 91 ? -10.277 3.037 -17.049 1.00 67.12 91 ARG A N 1
ATOM 755 C CA . ARG A 1 91 ? -11.087 2.141 -16.209 1.00 67.12 91 ARG A CA 1
ATOM 756 C C . ARG A 1 91 ? -11.061 0.695 -16.691 1.00 67.12 91 ARG A C 1
ATOM 758 O O . ARG A 1 91 ? -11.094 -0.193 -15.846 1.00 67.12 91 ARG A O 1
ATOM 765 N N . ASP A 1 92 ? -10.938 0.451 -17.992 1.00 68.06 92 ASP A N 1
ATOM 766 C CA . ASP A 1 92 ? -10.893 -0.908 -18.536 1.00 68.06 92 ASP A CA 1
ATOM 767 C C . ASP A 1 92 ? -9.559 -1.591 -18.207 1.00 68.06 92 ASP A C 1
ATOM 769 O O . ASP A 1 92 ? -9.531 -2.762 -17.826 1.00 68.06 92 ASP A O 1
ATOM 773 N N . LEU A 1 93 ? -8.442 -0.855 -18.261 1.00 72.50 93 LEU A N 1
ATOM 774 C CA . LEU A 1 93 ? -7.142 -1.366 -17.808 1.00 72.50 93 LEU A CA 1
ATOM 775 C C . LEU A 1 93 ? -7.132 -1.617 -16.293 1.00 72.50 93 LEU A C 1
ATOM 777 O O . LEU A 1 93 ? -6.596 -2.634 -15.848 1.00 72.50 93 LEU A O 1
ATOM 781 N N . LEU A 1 94 ? -7.769 -0.750 -15.503 1.00 71.94 94 LEU A N 1
ATOM 782 C CA . LEU A 1 94 ? -7.903 -0.931 -14.053 1.00 71.94 94 LEU A CA 1
ATOM 783 C C . LEU A 1 94 ? -8.766 -2.152 -13.692 1.00 71.94 94 LEU A C 1
ATOM 785 O O . LEU A 1 94 ? -8.383 -2.936 -12.820 1.00 71.94 94 LEU A O 1
ATOM 789 N N . GLU A 1 95 ? -9.891 -2.365 -14.379 1.00 75.06 95 GLU A N 1
ATOM 790 C CA . GLU A 1 95 ? -10.719 -3.563 -14.190 1.00 75.06 95 GLU A CA 1
ATOM 791 C C . GLU A 1 95 ? -9.996 -4.833 -14.665 1.00 75.06 95 GLU A C 1
ATOM 793 O O . GLU A 1 95 ? -10.079 -5.867 -14.002 1.00 75.06 95 GLU A O 1
ATOM 798 N N . ASN A 1 96 ? -9.191 -4.762 -15.730 1.00 72.75 96 ASN A N 1
ATOM 799 C CA . ASN A 1 96 ? -8.342 -5.880 -16.146 1.00 72.75 96 ASN A CA 1
ATOM 800 C C . ASN A 1 96 ? -7.300 -6.234 -15.076 1.00 72.75 96 ASN A C 1
ATOM 802 O O . ASN A 1 96 ? -7.171 -7.406 -14.720 1.00 72.75 96 ASN A O 1
ATOM 806 N N . VAL A 1 97 ? -6.606 -5.249 -14.499 1.00 74.75 97 VAL A N 1
ATOM 807 C CA . VAL A 1 97 ? -5.672 -5.473 -13.380 1.00 74.75 97 VAL A CA 1
ATOM 808 C C . VAL A 1 97 ? -6.386 -6.127 -12.196 1.00 74.75 97 VAL A C 1
ATOM 810 O O . VAL A 1 97 ? -5.921 -7.144 -11.681 1.00 74.75 97 VAL A O 1
ATOM 813 N N . LYS A 1 98 ? -7.555 -5.612 -11.813 1.00 75.69 98 LYS A N 1
ATOM 814 C CA . LYS A 1 98 ? -8.385 -6.172 -10.739 1.00 75.69 98 LYS A CA 1
ATOM 815 C C . LYS A 1 98 ? -8.825 -7.611 -11.030 1.00 75.69 98 LYS A C 1
ATOM 817 O O . LYS A 1 98 ? -8.752 -8.468 -10.150 1.00 75.69 98 LYS A O 1
ATOM 822 N N . SER A 1 99 ? -9.217 -7.909 -12.269 1.00 74.38 99 SER A N 1
ATOM 823 C CA . SER A 1 99 ? -9.576 -9.266 -12.695 1.00 74.38 99 SER A CA 1
ATOM 824 C C . SER A 1 99 ? -8.389 -10.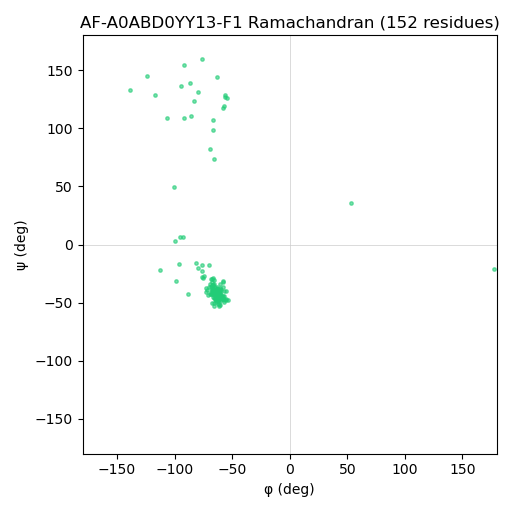234 -12.600 1.00 74.38 99 SER A C 1
ATOM 826 O O . SER A 1 99 ? -8.555 -11.359 -12.132 1.00 74.38 99 SER A O 1
ATOM 828 N N . ILE A 1 100 ? -7.177 -9.787 -12.951 1.00 73.06 100 ILE A N 1
ATOM 829 C CA . ILE A 1 100 ? -5.933 -10.559 -12.834 1.00 73.06 100 ILE A CA 1
ATOM 830 C C . ILE A 1 100 ? -5.571 -10.793 -11.363 1.00 73.06 100 ILE A C 1
ATOM 832 O O . ILE A 1 100 ? -5.121 -11.886 -11.010 1.00 73.06 100 ILE A O 1
ATOM 836 N N . GLU A 1 101 ? -5.765 -9.803 -10.488 1.00 69.56 101 GLU A N 1
ATOM 837 C CA . GLU A 1 101 ? -5.578 -9.968 -9.042 1.00 69.56 101 GLU A CA 1
ATOM 838 C C . GLU A 1 101 ? -6.503 -11.052 -8.474 1.00 69.56 101 GLU A C 1
ATOM 840 O O . GLU A 1 101 ? -6.023 -11.948 -7.773 1.00 69.56 101 GLU A O 1
ATOM 845 N N . LEU A 1 102 ? -7.787 -11.028 -8.847 1.00 69.62 102 LEU A N 1
ATOM 846 C CA . LEU A 1 102 ? -8.789 -12.011 -8.424 1.00 69.62 102 LEU A CA 1
ATOM 847 C C . LEU A 1 102 ? -8.517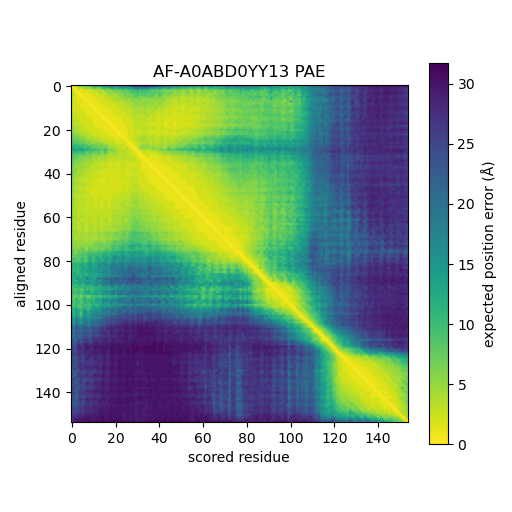 -13.411 -9.005 1.00 69.62 102 LEU A C 1
ATOM 849 O O . LEU A 1 102 ? -8.577 -14.417 -8.302 1.00 69.62 102 LEU A O 1
ATOM 853 N N . HIS A 1 103 ? -8.145 -13.509 -10.283 1.00 63.72 103 HIS A N 1
ATOM 854 C CA . HIS A 1 103 ? -7.799 -14.795 -10.899 1.00 63.72 103 HIS A CA 1
ATOM 855 C C . HIS A 1 103 ? -6.529 -15.407 -10.290 1.00 63.72 103 HIS A C 1
ATOM 857 O O . HIS A 1 103 ? -6.416 -16.631 -10.169 1.00 63.72 103 HIS A O 1
ATOM 863 N N . ASN A 1 104 ? -5.569 -14.571 -9.884 1.00 60.62 104 ASN A N 1
ATOM 864 C CA . ASN A 1 104 ? -4.394 -15.025 -9.150 1.00 60.62 104 ASN A CA 1
ATOM 865 C C . ASN A 1 104 ? -4.752 -15.524 -7.741 1.00 60.62 104 ASN A C 1
ATOM 867 O O . ASN A 1 104 ? -4.088 -16.437 -7.265 1.00 60.62 104 ASN A O 1
ATOM 871 N N . GLU A 1 105 ? -5.800 -15.014 -7.086 1.00 60.09 105 GLU A N 1
ATOM 872 C CA . GLU A 1 105 ? -6.291 -15.559 -5.804 1.00 60.09 105 GLU A CA 1
ATOM 873 C C . GLU A 1 105 ? -6.778 -16.994 -5.943 1.00 60.09 105 GLU A C 1
ATOM 875 O O . GLU A 1 105 ? -6.336 -17.871 -5.201 1.00 60.09 105 GLU A O 1
ATOM 880 N N . ILE A 1 106 ? -7.593 -17.244 -6.965 1.00 57.28 106 ILE A N 1
ATOM 881 C CA . ILE A 1 106 ? -8.124 -18.575 -7.273 1.00 57.28 106 ILE A CA 1
ATOM 882 C C . ILE A 1 106 ? -6.982 -19.535 -7.647 1.00 57.28 106 ILE A C 1
ATOM 884 O O . ILE A 1 106 ? -6.962 -20.694 -7.238 1.00 57.28 106 ILE A O 1
ATOM 888 N N . ARG A 1 107 ? -5.972 -19.054 -8.387 1.00 54.03 107 ARG A N 1
ATOM 889 C CA . ARG A 1 107 ? -4.817 -19.873 -8.789 1.00 54.03 107 ARG A CA 1
ATOM 890 C C . ARG A 1 107 ? -3.803 -20.125 -7.673 1.00 54.03 107 ARG A C 1
ATOM 892 O O . ARG A 1 107 ? -3.149 -21.160 -7.727 1.00 54.03 107 ARG A O 1
ATOM 899 N N . MET A 1 108 ? -3.655 -19.239 -6.684 1.00 51.25 108 MET A N 1
ATOM 900 C CA . MET A 1 108 ? -2.765 -19.476 -5.533 1.00 51.25 108 MET A CA 1
ATOM 901 C C . MET A 1 108 ? -3.351 -20.460 -4.509 1.00 51.25 108 MET A C 1
ATOM 903 O O . MET A 1 108 ? -2.590 -21.015 -3.725 1.00 51.25 108 MET A O 1
ATOM 907 N N . GLN A 1 109 ? -4.666 -20.706 -4.541 1.00 52.44 109 GLN A N 1
ATOM 908 C CA . GLN A 1 109 ? -5.308 -21.810 -3.815 1.00 52.44 109 GLN A CA 1
ATOM 909 C C . GLN A 1 109 ? -5.154 -23.160 -4.536 1.00 52.44 109 GLN A C 1
ATOM 911 O O . GLN A 1 109 ? -5.274 -24.208 -3.908 1.00 52.44 109 GLN A O 1
ATOM 916 N N . SER A 1 110 ? -4.866 -23.153 -5.845 1.00 51.50 110 SER A N 1
ATOM 917 C CA . SER A 1 110 ? -4.519 -24.367 -6.586 1.00 51.50 110 SER A CA 1
ATOM 918 C C . SER A 1 110 ? -3.035 -24.682 -6.413 1.00 51.50 110 SER A C 1
ATOM 920 O O . SER A 1 110 ? -2.179 -23.855 -6.733 1.00 51.50 110 SER A O 1
ATOM 922 N N . ASP A 1 111 ? -2.750 -25.885 -5.928 1.00 52.19 111 ASP A N 1
ATOM 923 C CA . ASP A 1 111 ? -1.425 -26.441 -5.664 1.00 52.19 111 ASP A CA 1
ATOM 924 C C . ASP A 1 111 ? -0.643 -26.631 -6.981 1.00 52.19 111 ASP A C 1
ATOM 926 O O . ASP A 1 111 ? -0.544 -27.722 -7.541 1.00 52.19 111 ASP A O 1
ATOM 930 N N . ARG A 1 112 ? -0.172 -25.531 -7.581 1.00 56.25 112 ARG A N 1
ATOM 931 C CA . ARG A 1 112 ? 0.671 -25.596 -8.778 1.00 56.25 112 ARG A CA 1
ATOM 932 C C . ARG A 1 112 ? 2.132 -25.747 -8.377 1.00 56.25 112 ARG A C 1
ATOM 934 O O . ARG A 1 112 ? 2.591 -25.032 -7.481 1.00 56.25 112 ARG A O 1
ATOM 941 N N . PRO A 1 113 ? 2.894 -26.593 -9.091 1.00 57.25 113 PRO A N 1
ATOM 942 C CA . PRO A 1 113 ? 4.322 -26.727 -8.865 1.00 57.25 113 PRO A CA 1
ATOM 943 C C . PRO A 1 113 ? 4.987 -25.355 -9.005 1.00 57.25 113 PRO A C 1
ATOM 945 O O . PRO A 1 113 ? 4.786 -24.637 -9.989 1.00 57.25 113 PRO A O 1
ATOM 948 N N . ARG A 1 114 ? 5.745 -24.969 -7.973 1.00 56.84 114 ARG A N 1
ATOM 949 C CA . ARG A 1 114 ? 6.512 -23.721 -7.945 1.00 56.84 114 ARG A CA 1
ATOM 950 C C . ARG A 1 114 ? 7.441 -23.706 -9.157 1.00 56.84 114 ARG A C 1
ATOM 952 O O . ARG A 1 114 ? 8.166 -24.673 -9.380 1.00 56.84 114 ARG A O 1
ATOM 959 N N . LEU A 1 115 ? 7.414 -22.617 -9.926 1.00 55.28 115 LEU A N 1
ATOM 960 C CA . LEU A 1 115 ? 8.378 -22.405 -11.002 1.00 55.28 115 LEU A CA 1
ATOM 961 C C . LEU A 1 115 ? 9.778 -22.463 -10.393 1.00 55.28 115 LEU A C 1
ATOM 963 O O . LEU A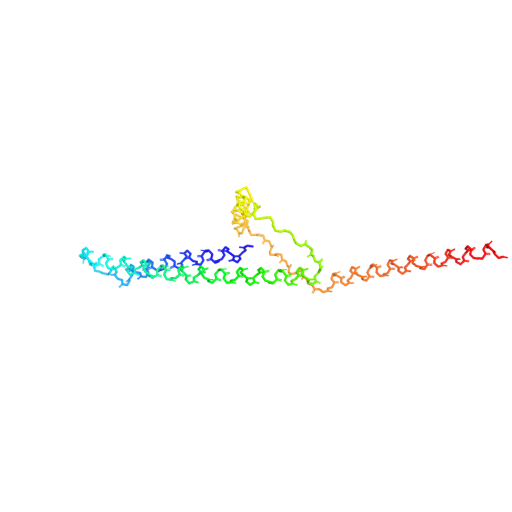 1 115 ? 10.094 -21.705 -9.471 1.00 55.28 115 LEU A O 1
ATOM 967 N N . GLN A 1 116 ? 10.569 -23.419 -10.870 1.00 55.75 116 GLN A N 1
ATOM 968 C CA . GLN A 1 116 ? 11.962 -23.554 -10.483 1.00 55.75 116 GLN A CA 1
ATOM 969 C C . GLN A 1 116 ? 12.713 -22.301 -10.945 1.00 55.75 116 GLN A C 1
ATOM 971 O O . GLN A 1 116 ? 12.376 -21.755 -12.002 1.00 55.75 116 GLN A O 1
ATOM 976 N N . PRO A 1 117 ? 13.697 -21.816 -10.171 1.00 52.03 117 PRO A N 1
ATOM 977 C CA . PRO A 1 117 ? 14.541 -20.723 -10.620 1.00 52.03 117 PRO A CA 1
ATOM 978 C C . PRO A 1 117 ? 15.141 -21.109 -11.971 1.00 52.03 117 PRO A C 1
ATOM 980 O O . PRO A 1 117 ? 15.749 -22.176 -12.083 1.00 52.03 117 PRO A O 1
ATOM 983 N N . LEU A 1 118 ? 14.969 -20.261 -12.990 1.00 51.78 118 LEU A N 1
ATOM 984 C CA . LEU A 1 118 ? 15.860 -20.335 -14.138 1.00 51.78 118 LEU A CA 1
ATOM 985 C C . LEU A 1 118 ? 17.256 -20.124 -13.564 1.00 51.78 118 LEU A C 1
ATOM 987 O O . LEU A 1 118 ? 17.526 -19.110 -12.922 1.00 51.78 118 LEU A O 1
ATOM 991 N N . VAL A 1 119 ? 18.108 -21.131 -13.711 1.00 54.88 119 VAL A N 1
ATOM 992 C CA . VAL A 1 119 ? 19.523 -21.022 -13.379 1.0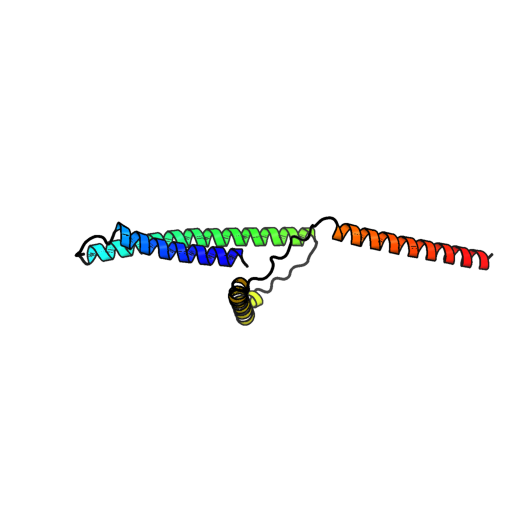0 54.88 119 VAL A CA 1
ATOM 993 C C . VAL A 1 119 ? 20.122 -20.089 -14.432 1.00 54.88 119 VAL A C 1
ATOM 995 O O . VAL A 1 119 ? 20.624 -20.515 -15.473 1.00 54.88 119 VAL A O 1
ATOM 998 N N . ASP A 1 120 ? 19.953 -18.792 -14.191 1.00 55.09 120 ASP A N 1
ATOM 999 C CA . ASP A 1 120 ? 20.477 -17.700 -14.992 1.00 55.09 120 ASP A CA 1
ATOM 1000 C C . ASP A 1 120 ? 21.997 -17.721 -14.869 1.00 55.09 120 ASP A C 1
ATOM 1002 O O . ASP A 1 120 ? 22.557 -17.313 -13.856 1.00 55.09 120 ASP A O 1
ATOM 1006 N N . ASN A 1 121 ? 22.633 -18.318 -15.878 1.00 53.03 121 ASN A N 1
ATOM 1007 C CA . ASN A 1 121 ? 23.959 -17.984 -16.415 1.00 53.03 121 ASN A CA 1
ATOM 1008 C C . ASN A 1 121 ? 24.355 -18.946 -17.544 1.00 53.03 121 ASN A C 1
ATOM 1010 O O . ASN A 1 121 ? 25.178 -18.593 -18.381 1.00 53.03 121 ASN A O 1
ATOM 1014 N N . THR A 1 122 ? 23.752 -20.134 -17.621 1.00 56.03 122 THR A N 1
ATOM 1015 C CA . THR A 1 122 ? 24.132 -21.134 -18.631 1.00 56.03 122 THR A CA 1
ATOM 1016 C C . THR A 1 122 ? 23.355 -20.957 -19.939 1.00 56.03 122 THR A C 1
ATOM 1018 O O . THR A 1 122 ? 23.959 -20.949 -21.005 1.00 56.03 122 THR A O 1
ATOM 1021 N N . SER A 1 123 ? 22.044 -20.692 -19.876 1.00 61.84 123 SER A N 1
ATOM 1022 C CA . SER A 1 123 ? 21.164 -20.672 -21.062 1.00 61.84 123 SER A CA 1
ATOM 1023 C C . SER A 1 123 ? 21.498 -19.552 -22.061 1.00 61.84 123 SER A C 1
ATOM 1025 O O . SER A 1 123 ? 21.671 -19.802 -23.251 1.00 61.84 123 SER A O 1
ATOM 1027 N N . SER A 1 124 ? 21.691 -18.315 -21.593 1.00 61.88 124 SER A N 1
ATOM 1028 C CA . SER A 1 124 ? 22.041 -17.191 -22.477 1.00 61.88 124 SER A CA 1
ATOM 1029 C C . SER A 1 124 ? 23.437 -17.344 -23.093 1.00 61.88 124 SER A C 1
ATOM 1031 O O . SER A 1 124 ? 23.647 -16.975 -24.246 1.00 61.88 124 SER A O 1
ATOM 1033 N N . ILE A 1 125 ? 24.389 -17.922 -22.350 1.00 70.69 125 ILE A N 1
ATOM 1034 C CA . ILE A 1 125 ? 25.752 -18.187 -22.834 1.00 70.69 125 ILE A CA 1
ATOM 1035 C C . ILE A 1 125 ? 25.759 -19.348 -23.834 1.00 70.69 125 ILE A C 1
ATOM 1037 O O . ILE A 1 125 ? 26.482 -19.286 -24.824 1.00 70.69 125 ILE A O 1
ATOM 1041 N N . GLU A 1 126 ? 24.948 -20.384 -23.623 1.00 75.75 126 GLU A N 1
ATOM 1042 C CA . GLU A 1 126 ? 24.789 -21.495 -24.567 1.00 75.75 126 GLU A CA 1
ATOM 1043 C C . GLU A 1 126 ? 24.139 -21.047 -25.877 1.00 75.75 126 GLU A C 1
ATOM 1045 O O . GLU A 1 126 ? 24.617 -21.415 -26.949 1.00 75.75 126 GLU A O 1
ATOM 1050 N N . LEU A 1 127 ? 23.116 -20.189 -25.813 1.00 78.94 127 LEU A N 1
ATOM 1051 C CA . LEU A 1 127 ? 22.501 -19.601 -27.006 1.00 78.94 127 LEU A CA 1
ATOM 1052 C C . LEU A 1 127 ? 23.492 -18.719 -27.778 1.00 78.94 127 LEU A C 1
ATOM 1054 O O . LEU A 1 127 ? 23.587 -18.831 -28.999 1.00 78.94 127 LEU A O 1
ATOM 1058 N N . LEU A 1 128 ? 24.289 -17.906 -27.075 1.00 78.44 128 LEU A N 1
ATOM 1059 C CA . LEU A 1 128 ? 25.353 -17.106 -27.690 1.00 78.44 128 LEU A CA 1
ATOM 1060 C C . LEU A 1 128 ? 26.455 -17.979 -28.304 1.00 78.44 128 LEU A C 1
ATOM 1062 O O . LEU A 1 128 ? 26.916 -17.692 -29.405 1.00 78.44 128 LEU A O 1
ATOM 1066 N N . ARG A 1 129 ? 26.867 -19.063 -27.635 1.00 82.12 129 ARG A N 1
ATOM 1067 C CA . ARG A 1 129 ? 27.853 -20.015 -28.177 1.00 82.12 129 ARG A CA 1
ATOM 1068 C C . ARG A 1 129 ? 27.347 -20.689 -29.447 1.00 82.12 129 ARG A C 1
ATOM 1070 O O . ARG A 1 129 ? 28.102 -20.783 -30.410 1.00 82.12 129 ARG A O 1
ATOM 1077 N N . LYS A 1 130 ? 26.078 -21.096 -29.461 1.00 86.75 130 LYS A N 1
ATOM 1078 C CA . LYS A 1 130 ? 25.442 -21.712 -30.627 1.00 86.75 130 LYS A CA 1
ATOM 1079 C C . LYS A 1 130 ? 25.373 -20.749 -31.815 1.00 86.75 130 LYS A C 1
ATOM 1081 O O . LYS A 1 130 ? 25.639 -21.153 -32.942 1.00 86.75 130 LYS A O 1
ATOM 1086 N N . GLU A 1 131 ? 25.085 -19.472 -31.563 1.00 86.31 131 GLU A N 1
ATOM 1087 C CA . GLU A 1 131 ? 25.081 -18.458 -32.622 1.00 86.31 131 GLU A CA 1
ATOM 1088 C C . GLU A 1 131 ? 26.499 -18.151 -33.133 1.00 86.31 131 GLU A C 1
ATOM 1090 O O . GLU A 1 131 ? 26.704 -17.983 -34.334 1.00 86.31 131 GLU A O 1
ATOM 1095 N N . ILE A 1 132 ? 27.505 -18.155 -32.250 1.00 88.88 132 ILE A N 1
ATOM 1096 C CA . ILE A 1 132 ? 28.915 -17.998 -32.637 1.00 88.88 132 ILE A CA 1
ATOM 1097 C C . ILE A 1 132 ? 29.389 -19.160 -33.522 1.00 88.88 132 ILE A C 1
ATOM 1099 O O . ILE A 1 132 ? 30.111 -18.917 -34.488 1.00 88.88 132 ILE A O 1
ATOM 1103 N N . GLU A 1 133 ? 29.018 -20.407 -33.218 1.00 92.38 133 GLU A N 1
ATOM 1104 C CA . GLU A 1 133 ? 29.358 -21.557 -34.071 1.00 92.38 133 GLU A CA 1
ATOM 1105 C C . GLU A 1 133 ? 28.697 -21.457 -35.443 1.00 92.38 133 GLU A C 1
ATOM 1107 O O . GLU A 1 133 ? 29.390 -21.542 -36.455 1.00 92.38 133 GLU A O 1
ATOM 1112 N N . ARG A 1 134 ? 27.395 -21.161 -35.484 1.00 94.25 134 ARG A N 1
ATOM 1113 C CA . ARG A 1 134 ? 26.662 -20.972 -36.739 1.00 94.25 134 ARG A CA 1
ATOM 1114 C C . ARG A 1 134 ? 27.311 -19.904 -37.628 1.00 94.25 134 ARG A C 1
ATOM 1116 O O . ARG A 1 134 ? 27.529 -20.139 -38.814 1.00 94.25 134 ARG A O 1
ATOM 1123 N N . LEU A 1 135 ? 27.663 -18.749 -37.058 1.00 91.19 135 LEU A N 1
ATOM 1124 C CA . LEU A 1 135 ? 28.321 -17.665 -37.797 1.00 91.19 135 LEU A CA 1
ATOM 1125 C C . LEU A 1 135 ? 29.732 -18.042 -38.275 1.00 91.19 135 LEU A C 1
ATOM 1127 O O . LEU A 1 135 ? 30.185 -17.552 -39.311 1.00 91.19 135 LEU A O 1
ATOM 1131 N N . LYS A 1 136 ? 30.452 -18.904 -37.548 1.00 92.50 136 LYS A N 1
ATOM 1132 C CA . LYS A 1 136 ? 31.759 -19.415 -37.991 1.00 92.50 136 LYS A CA 1
ATOM 1133 C C . LYS A 1 136 ? 31.629 -20.382 -39.161 1.00 92.50 136 LYS A C 1
ATOM 1135 O O . LYS A 1 136 ? 32.405 -20.268 -40.106 1.00 92.50 136 LYS A O 1
ATOM 1140 N N . GLU A 1 137 ? 30.661 -21.291 -39.118 1.00 93.06 137 GLU A N 1
ATOM 1141 C CA . GLU A 1 137 ? 30.383 -22.219 -40.221 1.00 93.06 137 GLU A CA 1
ATOM 1142 C C . GLU A 1 137 ? 29.955 -21.470 -41.488 1.00 93.06 137 GLU A C 1
ATOM 1144 O O . GLU A 1 137 ? 30.432 -21.759 -42.589 1.00 93.06 137 GLU A O 1
ATOM 1149 N N . GLU A 1 138 ? 29.109 -20.449 -41.336 1.00 91.88 138 GLU A N 1
ATOM 1150 C CA . GLU A 1 138 ? 28.680 -19.606 -42.449 1.00 91.88 138 GLU A CA 1
ATOM 1151 C C . GLU A 1 138 ? 29.861 -18.837 -43.058 1.00 91.88 138 GLU A C 1
ATOM 1153 O O . GLU A 1 138 ? 30.045 -18.863 -44.275 1.00 91.88 138 GLU A O 1
ATOM 1158 N N . ASN A 1 139 ? 30.734 -18.249 -42.232 1.00 90.75 139 ASN A N 1
ATOM 1159 C CA . ASN A 1 139 ? 31.949 -17.590 -42.717 1.00 90.75 139 ASN A CA 1
ATOM 1160 C C . ASN A 1 139 ? 32.901 -18.557 -43.435 1.00 90.75 139 ASN A C 1
ATOM 1162 O O . ASN A 1 139 ? 33.403 -18.218 -44.502 1.00 90.75 139 ASN A O 1
ATOM 1166 N N . GLN A 1 140 ? 33.110 -19.772 -42.923 1.00 91.88 140 GLN A N 1
ATOM 1167 C CA . GLN A 1 140 ? 33.943 -20.776 -43.602 1.00 91.88 140 GLN A CA 1
ATOM 1168 C C . GLN A 1 140 ? 33.356 -21.199 -44.955 1.00 91.88 140 GLN A C 1
ATOM 1170 O O . GLN A 1 140 ? 34.085 -21.382 -45.934 1.00 91.88 140 GLN A O 1
ATOM 1175 N N . THR A 1 141 ? 32.031 -21.315 -45.035 1.00 92.00 141 THR A N 1
ATOM 1176 C CA . THR A 1 141 ? 31.322 -21.629 -46.284 1.00 92.00 141 THR A CA 1
ATOM 1177 C C . THR A 1 141 ? 31.432 -20.479 -47.289 1.00 92.00 141 THR A C 1
ATOM 1179 O O . THR A 1 141 ? 31.604 -20.691 -48.489 1.00 92.00 141 THR A O 1
ATOM 1182 N N . LEU A 1 142 ? 31.359 -19.237 -46.811 1.00 89.81 142 LEU A N 1
ATOM 1183 C CA . LEU A 1 142 ? 31.545 -18.057 -47.649 1.00 89.81 142 LEU A CA 1
ATOM 1184 C C . LEU A 1 142 ? 32.992 -17.933 -48.132 1.00 89.81 142 LEU A C 1
ATOM 1186 O O . LEU A 1 142 ? 33.199 -17.663 -49.310 1.00 89.81 142 LEU A O 1
ATOM 1190 N N . GLU A 1 143 ? 33.985 -18.181 -47.276 1.00 90.00 143 GLU A N 1
ATOM 1191 C CA . GLU A 1 143 ? 35.409 -18.153 -47.631 1.00 90.00 143 GLU A CA 1
ATOM 1192 C C . GLU A 1 143 ? 35.780 -19.222 -48.664 1.00 90.00 143 GLU A C 1
ATOM 1194 O O . GLU A 1 143 ? 36.524 -18.936 -49.604 1.00 90.00 143 GLU A O 1
ATOM 1199 N N . THR A 1 144 ? 35.238 -20.435 -48.529 1.00 87.81 144 THR A N 1
ATOM 1200 C CA . THR A 1 144 ? 35.434 -21.516 -49.510 1.00 87.81 144 THR A CA 1
ATOM 1201 C C . THR A 1 144 ? 34.830 -21.153 -50.862 1.00 87.81 144 THR A C 1
ATOM 1203 O O . THR A 1 144 ? 35.551 -21.179 -51.858 1.00 87.81 144 THR A O 1
ATOM 1206 N N . ARG A 1 145 ? 33.583 -20.666 -50.898 1.00 87.62 145 ARG A N 1
ATOM 1207 C CA . ARG A 1 145 ? 32.959 -20.160 -52.136 1.00 87.62 145 ARG A CA 1
ATOM 1208 C C . ARG A 1 145 ? 33.722 -18.992 -52.758 1.00 87.62 145 ARG A C 1
ATOM 1210 O O . ARG A 1 145 ? 33.856 -18.910 -53.976 1.00 87.62 145 ARG A O 1
ATOM 1217 N N . LEU A 1 146 ? 34.248 -18.080 -51.939 1.00 85.25 146 LEU A N 1
ATOM 1218 C CA . LEU A 1 146 ? 35.070 -16.962 -52.411 1.00 85.25 146 LEU A CA 1
ATOM 1219 C C . LEU A 1 146 ? 36.378 -17.448 -53.039 1.00 85.25 146 LEU A C 1
ATOM 1221 O O . LEU A 1 146 ? 36.852 -16.850 -54.003 1.00 85.25 146 LEU A O 1
ATOM 1225 N N . LYS A 1 147 ? 36.971 -18.512 -52.493 1.00 84.75 147 LYS A N 1
ATOM 1226 C CA . LYS A 1 147 ? 38.196 -19.120 -53.016 1.00 84.75 147 LYS A CA 1
ATOM 1227 C C . LYS A 1 147 ? 37.940 -19.880 -54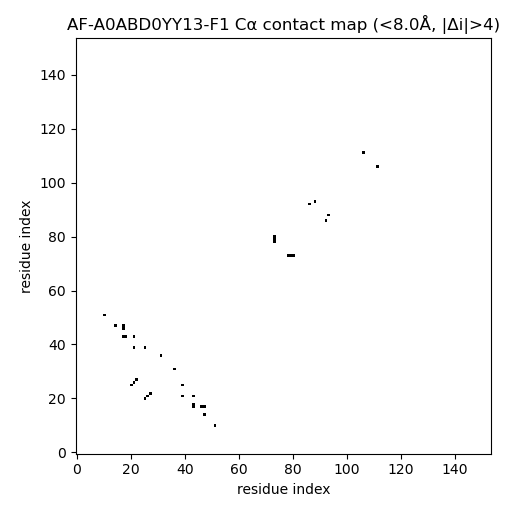.318 1.00 84.75 147 LYS A C 1
ATOM 1229 O O . LYS A 1 147 ? 38.732 -19.729 -55.241 1.00 84.75 147 LYS A O 1
ATOM 1234 N N . GLU A 1 148 ? 36.831 -20.610 -54.406 1.00 83.38 148 GLU A N 1
ATOM 1235 C CA . GLU A 1 148 ? 36.380 -21.300 -55.623 1.00 83.38 148 GLU A CA 1
ATOM 1236 C C . GLU A 1 148 ? 36.117 -20.304 -56.760 1.00 83.38 148 GLU A C 1
ATOM 1238 O O . GLU A 1 148 ? 36.740 -20.401 -57.816 1.00 83.38 148 GLU A O 1
ATOM 1243 N N . MET A 1 149 ? 35.327 -19.252 -56.512 1.00 79.25 149 MET A N 1
ATOM 1244 C CA . MET A 1 149 ? 35.094 -18.199 -57.511 1.00 79.25 149 MET A CA 1
ATOM 1245 C C . MET A 1 149 ? 36.382 -17.478 -57.921 1.00 79.25 149 MET A C 1
ATOM 1247 O O . MET A 1 149 ? 36.556 -17.136 -59.085 1.00 79.25 149 MET A O 1
ATOM 1251 N N . LYS A 1 150 ? 37.312 -17.234 -56.988 1.00 77.50 150 LYS A N 1
ATOM 1252 C CA . LYS A 1 150 ? 38.609 -16.626 -57.329 1.00 77.50 150 LYS A CA 1
ATOM 1253 C C . LY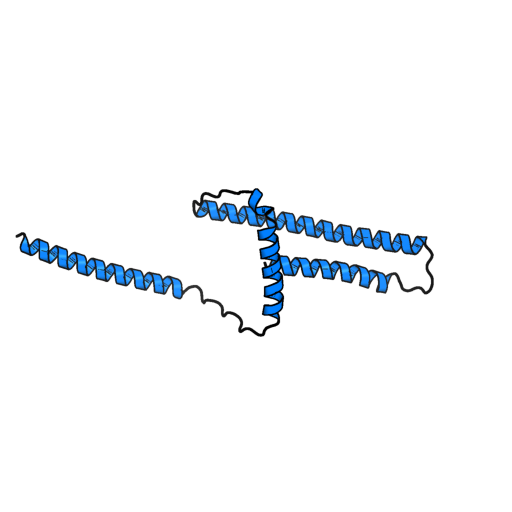S A 1 150 ? 39.482 -17.547 -58.180 1.00 77.50 150 LYS A C 1
ATOM 1255 O O . LYS A 1 150 ? 40.228 -17.035 -59.003 1.00 77.50 150 LYS A O 1
ATOM 1260 N N . SER A 1 151 ? 39.390 -18.865 -57.998 1.00 70.75 151 SER A N 1
ATOM 1261 C CA . SER A 1 151 ? 40.106 -19.833 -58.837 1.00 70.75 151 SER A CA 1
ATOM 1262 C C . SER A 1 151 ? 39.482 -20.034 -60.219 1.00 70.75 151 SER A C 1
ATOM 1264 O O . SER A 1 151 ? 40.192 -20.427 -61.132 1.00 70.75 151 SER A O 1
ATOM 1266 N N . GLU A 1 152 ? 38.192 -19.739 -60.395 1.00 63.97 152 GLU A N 1
ATOM 1267 C CA . GLU A 1 152 ? 37.520 -19.769 -61.705 1.00 63.97 152 GLU A CA 1
ATOM 1268 C C . GLU A 1 152 ? 37.757 -18.495 -62.540 1.00 63.97 152 GLU A C 1
ATOM 1270 O O . GLU A 1 152 ? 37.512 -18.486 -63.745 1.00 63.97 152 GLU A O 1
ATOM 1275 N N . VAL A 1 153 ? 38.230 -17.412 -61.913 1.00 57.06 153 VAL A N 1
ATOM 1276 C CA . VAL A 1 153 ? 38.463 -16.099 -62.547 1.00 57.06 153 VAL A CA 1
ATOM 1277 C C . VAL A 1 153 ? 39.948 -15.873 -62.910 1.00 57.06 153 VAL A C 1
ATOM 1279 O O . VAL A 1 153 ? 40.297 -14.812 -63.428 1.00 57.06 153 VAL A O 1
ATOM 1282 N N . GLN A 1 154 ? 40.827 -16.858 -62.684 1.00 44.59 154 GLN A N 1
ATOM 1283 C CA . GLN A 1 154 ? 42.268 -16.797 -62.978 1.00 44.59 154 GLN A CA 1
ATOM 1284 C C . GLN A 1 154 ? 42.673 -17.819 -64.045 1.00 44.59 154 GLN A C 1
ATOM 1286 O O . GLN A 1 154 ? 43.502 -17.447 -64.906 1.00 44.59 154 GLN A O 1
#

Sequence (154 aa):
MKFTKYLRNQNLKSVEMFFDNTIDTRLTELTYTRDEIETMLQSLKDLIRSEMETELISFSHMNVLLLGQLFTQAEKWHLRMTADLSEIQNRDLLENVKSIELHNEIRMQSDRPRLQPLVDNTSSIELLRKEIERLKEENQTLETRLKEMKSEVQ

Organism: NCBI:txid642074

Secondary structure (DSSP, 8-state):
-HHHHHHHHHHHHHHHHHHHHHHHHH--SS---HHHHHHHHHHHHHHHHHHHHHHHHHHHHHHHHHHHHHHHHHHHTT------HHHHT-HHHHHHHHHHHHHHHHHHHS-PPPPPPP-TTHHHHHHHHHHHHHHHHHHHHHHHHHHHHHHH--

Foldseek 3Di:
DVVVVVLVVVLVVVLVVLVVCLCVPPVPDPDDDPVSVVVSVVVSVVVNVVVVVVSVVVVVVVVVVVVVVVVVVCVVVVHDDDDDPVVVPPVVVVVVVVVVVVVVVVVVVPPDDPPDDPPPDPVVVVVVVVVVVVVVVVVVVVVVVVVVVVVVVD

Solvent-accessible surface area (backbone atoms only — not comparable to full-atom values): 9070 Å² total; per-residue (Å²): 110,70,64,64,52,49,51,53,53,50,53,53,49,51,51,52,49,53,53,52,50,43,45,73,72,69,61,75,70,97,75,81,57,70,68,58,52,51,53,51,53,51,52,51,51,53,52,53,50,54,52,52,51,54,50,53,51,51,54,51,53,52,51,54,52,50,51,51,53,51,49,56,50,34,56,76,70,70,55,88,82,82,86,66,71,72,62,78,69,31,62,68,60,53,50,50,52,52,49,51,54,54,53,47,54,62,49,69,73,45,94,64,84,76,81,70,81,76,74,86,67,54,62,70,50,50,54,51,50,53,50,53,50,52,53,49,54,52,49,52,54,51,52,52,52,52,49,52,54,53,63,75,74,108

pLDDT: mean 81.69, std 14.28, range [44.59, 96.75]

Radius of gyration: 30.61 Å; Cα contacts (8 Å, |Δi|>4): 19; chains: 1; bounding box: 63×38×95 Å

InterPro domains:
  IPR026157 Leucine zipper transcription factor-like protein 1 [PF15294] (3-152)
  IPR026157 Leucine zipper transcription factor-like protein 1 [PTHR21635] (1-152)

Mean predicted aligned error: 15.61 Å